Protein AF-A0AAD9LMT8-F1 (afdb_monomer_lite)

Structure (mmCIF, N/CA/C/O backbone):
data_AF-A0AAD9LMT8-F1
#
_entry.id   AF-A0AAD9LMT8-F1
#
loop_
_atom_site.group_PDB
_atom_site.id
_atom_site.type_symbol
_atom_site.label_atom_id
_atom_site.label_alt_id
_atom_site.label_comp_id
_atom_site.label_asym_id
_atom_site.label_entity_id
_atom_site.label_seq_id
_atom_site.pdbx_PDB_ins_code
_atom_site.Cartn_x
_atom_site.Cartn_y
_atom_site.Cartn_z
_atom_site.occupancy
_atom_site.B_iso_or_equiv
_atom_site.auth_seq_id
_atom_site.auth_comp_id
_atom_site.auth_asym_id
_atom_site.auth_atom_id
_atom_site.pdbx_PDB_model_num
ATOM 1 N N . MET A 1 1 ? 24.228 4.541 -1.296 1.00 47.97 1 MET A N 1
ATOM 2 C CA . MET A 1 1 ? 22.758 4.655 -1.142 1.00 47.97 1 MET A CA 1
ATOM 3 C C . MET A 1 1 ? 22.132 3.588 -2.027 1.00 47.97 1 MET A C 1
ATOM 5 O O . MET A 1 1 ? 22.705 3.332 -3.079 1.00 47.97 1 MET A O 1
ATOM 9 N N . ARG A 1 2 ? 21.035 2.936 -1.620 1.00 58.00 2 ARG A N 1
ATOM 10 C CA . ARG A 1 2 ? 20.291 2.045 -2.530 1.00 58.00 2 ARG A CA 1
ATOM 11 C C . ARG A 1 2 ? 19.575 2.911 -3.573 1.00 58.00 2 ARG A C 1
ATOM 13 O O . ARG A 1 2 ? 19.151 4.016 -3.239 1.00 58.00 2 ARG A O 1
ATOM 20 N N . ALA A 1 3 ? 19.523 2.442 -4.818 1.00 66.94 3 ALA A N 1
ATOM 21 C CA . ALA A 1 3 ? 18.846 3.148 -5.902 1.00 66.94 3 ALA A CA 1
ATOM 22 C C . ALA A 1 3 ? 17.343 3.317 -5.592 1.00 66.94 3 ALA A C 1
ATOM 24 O O . ALA A 1 3 ? 16.793 2.479 -4.870 1.00 66.94 3 ALA A O 1
ATOM 25 N N . PRO A 1 4 ? 16.685 4.373 -6.107 1.00 81.00 4 PRO A N 1
ATOM 26 C CA . PRO A 1 4 ? 15.226 4.436 -6.114 1.00 81.00 4 PRO A CA 1
ATOM 27 C C . PRO A 1 4 ? 14.643 3.267 -6.922 1.00 81.00 4 PRO A C 1
ATOM 29 O O . PRO A 1 4 ? 15.353 2.628 -7.702 1.00 81.00 4 PRO A O 1
ATOM 32 N N . PHE A 1 5 ? 13.340 3.022 -6.766 1.00 90.38 5 PHE A N 1
ATOM 33 C CA . PHE A 1 5 ? 12.598 2.145 -7.671 1.00 90.38 5 PHE A CA 1
ATOM 34 C C . PHE A 1 5 ? 12.809 2.564 -9.131 1.00 90.38 5 PHE A C 1
ATOM 36 O O . PHE A 1 5 ? 12.923 3.755 -9.429 1.00 90.38 5 PHE A O 1
ATOM 43 N N . ASP A 1 6 ? 12.850 1.590 -10.032 1.00 93.81 6 ASP A N 1
ATOM 44 C CA . ASP A 1 6 ? 12.876 1.817 -11.474 1.00 93.81 6 ASP A CA 1
ATOM 45 C C . ASP A 1 6 ? 11.556 2.439 -11.977 1.00 93.81 6 ASP A C 1
ATOM 47 O O . ASP A 1 6 ? 10.558 2.504 -11.255 1.00 93.81 6 ASP A O 1
ATOM 51 N N . ALA A 1 7 ? 11.547 2.912 -13.225 1.00 93.94 7 ALA A N 1
ATOM 52 C CA . ALA A 1 7 ? 10.400 3.618 -13.794 1.00 93.94 7 ALA A CA 1
ATOM 53 C C . ALA A 1 7 ? 9.140 2.741 -13.948 1.00 93.94 7 ALA A C 1
ATOM 55 O O . ALA A 1 7 ? 8.032 3.261 -13.824 1.00 93.94 7 ALA A O 1
ATOM 56 N N . GLU A 1 8 ? 9.280 1.430 -14.179 1.00 94.50 8 GLU A N 1
ATOM 57 C CA . GLU A 1 8 ? 8.140 0.508 -14.278 1.00 94.50 8 GLU A CA 1
ATOM 58 C C . GLU A 1 8 ? 7.505 0.307 -12.897 1.00 94.50 8 GLU A C 1
ATOM 60 O O . GLU A 1 8 ? 6.295 0.471 -12.728 1.00 94.50 8 GLU A O 1
ATOM 65 N N . THR A 1 9 ? 8.329 0.048 -11.878 1.00 94.56 9 THR A N 1
ATOM 66 C CA . THR A 1 9 ? 7.874 -0.069 -10.490 1.00 94.56 9 THR A CA 1
ATOM 67 C C . THR A 1 9 ? 7.239 1.233 -9.989 1.00 94.56 9 THR A C 1
ATOM 69 O O . THR A 1 9 ? 6.202 1.192 -9.328 1.00 94.56 9 THR A O 1
ATOM 72 N N . GLN A 1 10 ? 7.802 2.400 -10.325 1.00 94.56 10 GLN A N 1
ATOM 73 C CA . GLN A 1 10 ? 7.193 3.693 -9.983 1.00 94.56 10 GLN A CA 1
ATOM 74 C C . GLN A 1 10 ? 5.820 3.881 -10.644 1.00 94.56 10 GLN A C 1
ATOM 76 O O . GLN A 1 10 ? 4.889 4.332 -9.978 1.00 94.56 10 GLN A O 1
ATOM 81 N N . LEU A 1 11 ? 5.663 3.492 -11.915 1.00 95.19 11 LEU A N 1
ATOM 82 C CA . LEU A 1 11 ? 4.379 3.552 -12.619 1.00 95.19 11 LEU A CA 1
ATOM 83 C C . LEU A 1 11 ? 3.329 2.640 -11.963 1.00 95.19 11 LEU A C 1
ATOM 85 O O . LEU A 1 11 ? 2.206 3.082 -11.717 1.00 95.19 11 LEU A O 1
ATOM 89 N N . LYS A 1 12 ? 3.706 1.402 -11.610 1.00 96.88 12 LYS A N 1
ATOM 90 C CA . LYS A 1 12 ? 2.845 0.459 -10.873 1.00 96.88 12 LYS A CA 1
ATOM 91 C C . LYS A 1 12 ? 2.406 1.029 -9.521 1.00 96.88 12 LYS A C 1
ATOM 93 O O . LYS A 1 12 ? 1.212 1.058 -9.227 1.00 96.88 12 LYS A O 1
ATOM 98 N N . ILE A 1 13 ? 3.340 1.563 -8.729 1.00 96.38 13 ILE A N 1
ATOM 99 C CA . ILE A 1 13 ? 3.045 2.203 -7.434 1.00 96.38 13 ILE A CA 1
ATOM 100 C C . ILE A 1 13 ? 2.126 3.426 -7.609 1.00 96.38 13 ILE A C 1
ATOM 102 O O . ILE A 1 13 ? 1.210 3.611 -6.808 1.00 96.38 13 ILE A O 1
ATOM 106 N N . GLY A 1 14 ? 2.312 4.225 -8.665 1.00 95.31 14 GLY A N 1
ATOM 107 C CA . GLY A 1 14 ? 1.420 5.335 -9.016 1.00 95.31 14 GLY A CA 1
ATOM 108 C C . GLY A 1 14 ? -0.003 4.878 -9.362 1.00 95.31 14 GLY A C 1
ATOM 109 O O . GLY A 1 14 ? -0.974 5.486 -8.912 1.00 95.31 14 GLY A O 1
ATOM 110 N N . GLY A 1 15 ? -0.144 3.756 -10.076 1.00 95.12 15 GLY A N 1
ATOM 111 C CA . GLY A 1 15 ? -1.435 3.103 -10.311 1.00 95.12 15 GLY A CA 1
ATOM 112 C C . GLY A 1 15 ? -2.120 2.683 -9.007 1.00 95.12 15 GLY A C 1
ATOM 113 O O . GLY A 1 15 ? -3.276 3.038 -8.773 1.00 95.12 15 GLY A O 1
ATOM 114 N N . VAL A 1 16 ? -1.389 2.014 -8.109 1.00 95.69 16 VAL A N 1
ATOM 115 C CA . VAL A 1 16 ? -1.895 1.609 -6.783 1.00 95.69 16 VAL A CA 1
ATOM 116 C C . VAL A 1 16 ? -2.314 2.818 -5.947 1.00 95.69 16 VAL A C 1
ATOM 118 O O . VAL A 1 16 ? -3.383 2.796 -5.338 1.00 95.69 16 VAL A O 1
ATOM 121 N N . GLN A 1 17 ? -1.517 3.891 -5.939 1.00 95.06 17 GLN A N 1
ATOM 122 C CA . GLN A 1 17 ? -1.871 5.152 -5.283 1.00 95.06 17 GLN A CA 1
ATOM 123 C C . GLN A 1 17 ? -3.182 5.716 -5.841 1.00 95.06 17 GLN A C 1
ATOM 125 O O . GLN A 1 17 ? -4.079 6.042 -5.066 1.00 95.06 17 GLN A O 1
ATOM 130 N N . CYS A 1 18 ? -3.323 5.788 -7.166 1.00 92.31 18 CYS A N 1
ATOM 131 C CA . CYS A 1 18 ? -4.538 6.278 -7.809 1.00 92.31 18 CYS A CA 1
ATOM 132 C C . CYS A 1 18 ? -5.770 5.486 -7.338 1.00 92.31 18 CYS A C 1
ATOM 134 O O . CYS A 1 18 ? -6.716 6.073 -6.811 1.00 92.31 18 CYS A O 1
ATOM 136 N N . ILE A 1 19 ? -5.735 4.149 -7.395 1.00 93.38 19 ILE A N 1
ATOM 137 C CA . ILE A 1 19 ? -6.853 3.305 -6.934 1.00 93.38 19 ILE A CA 1
ATOM 138 C C . ILE A 1 19 ? -7.118 3.463 -5.424 1.00 93.38 19 ILE A C 1
ATOM 140 O O . ILE A 1 19 ? -8.272 3.566 -5.004 1.00 93.38 19 ILE A O 1
ATOM 144 N N . LEU A 1 20 ? -6.082 3.540 -4.582 1.00 91.38 20 LEU A N 1
ATOM 145 C CA . LEU A 1 20 ? -6.252 3.732 -3.135 1.00 91.38 20 LEU A CA 1
ATOM 146 C C . LEU A 1 20 ? -6.908 5.076 -2.782 1.00 91.38 20 LEU A C 1
ATOM 148 O O . LEU A 1 20 ? -7.713 5.132 -1.852 1.00 91.38 20 LEU A O 1
ATOM 152 N N . PHE A 1 21 ? -6.567 6.154 -3.491 1.00 88.56 21 PHE A N 1
ATOM 153 C CA . PHE A 1 21 ? -7.029 7.504 -3.157 1.00 88.56 21 PHE A CA 1
ATOM 154 C C . PHE A 1 21 ? -8.397 7.816 -3.781 1.00 88.56 21 PHE A C 1
ATOM 156 O O . PHE A 1 21 ? -9.257 8.347 -3.078 1.00 88.56 21 PHE A O 1
ATOM 163 N N . THR A 1 22 ? -8.641 7.406 -5.031 1.00 86.19 22 THR A N 1
ATOM 164 C CA . THR A 1 22 ? -9.951 7.512 -5.719 1.00 86.19 22 THR A CA 1
ATOM 165 C C . THR A 1 22 ? -11.058 6.761 -4.958 1.00 86.19 22 THR A C 1
ATOM 167 O O . THR A 1 22 ? -12.161 7.271 -4.763 1.00 86.19 22 THR A O 1
ATOM 170 N N . THR A 1 23 ? -10.757 5.569 -4.422 1.00 83.69 23 THR A N 1
ATOM 171 C CA . THR A 1 23 ? -11.712 4.764 -3.631 1.00 83.69 23 THR A CA 1
ATOM 172 C C . THR A 1 23 ? -11.933 5.270 -2.198 1.00 83.69 23 THR A C 1
ATOM 174 O O . THR A 1 23 ? -12.802 4.754 -1.483 1.00 83.69 23 THR A O 1
ATOM 177 N N . CYS A 1 24 ? -11.183 6.280 -1.747 1.00 80.94 24 CYS A N 1
ATOM 178 C CA . CYS A 1 24 ? -11.319 6.849 -0.410 1.00 80.94 24 CYS A CA 1
ATOM 179 C C . CYS A 1 24 ? -12.096 8.177 -0.421 1.00 80.94 24 CYS A C 1
ATOM 181 O O . CYS A 1 24 ? -11.915 9.054 -1.261 1.00 80.94 24 CYS A O 1
ATOM 183 N N . TYR A 1 25 ? -13.001 8.326 0.551 1.00 70.94 25 TYR A N 1
ATOM 184 C CA . TYR A 1 25 ? -14.051 9.346 0.527 1.00 70.94 25 TYR A CA 1
ATOM 185 C C . TYR A 1 25 ? -13.517 10.779 0.366 1.00 70.94 25 TYR A C 1
ATOM 187 O O . TYR A 1 25 ? -12.889 11.325 1.273 1.00 70.94 25 TYR A O 1
ATOM 195 N N . LYS A 1 26 ? -13.857 11.397 -0.774 1.00 68.88 26 LYS A N 1
ATOM 196 C CA . LYS A 1 26 ? -13.544 12.788 -1.143 1.00 68.88 26 LYS A CA 1
ATOM 197 C C . LYS A 1 26 ? -12.050 13.138 -1.208 1.00 68.88 26 LYS A C 1
ATOM 199 O O . LYS A 1 26 ? -11.740 14.324 -1.225 1.00 68.88 26 LYS A O 1
ATOM 204 N N . LEU A 1 27 ? -11.134 12.174 -1.297 1.00 73.31 27 LEU A N 1
ATOM 205 C CA . LEU A 1 27 ? -9.697 12.475 -1.378 1.00 73.31 27 LEU A CA 1
ATOM 206 C C . LEU A 1 27 ? -9.278 13.188 -2.677 1.00 73.31 27 LEU A C 1
ATOM 208 O O . LEU A 1 27 ? -8.328 13.961 -2.659 1.00 73.31 27 LEU A O 1
ATOM 212 N N . GLU A 1 28 ? -10.058 13.041 -3.749 1.00 68.38 28 GLU A N 1
ATOM 213 C CA . GLU A 1 28 ? -9.953 13.837 -4.986 1.00 68.38 28 GLU A CA 1
ATOM 214 C C . GLU A 1 28 ? -10.456 15.288 -4.843 1.00 68.38 28 GLU A C 1
ATOM 216 O O . GLU A 1 28 ? -10.245 16.123 -5.721 1.00 68.38 28 GLU A O 1
ATOM 221 N N . SER A 1 29 ? -11.167 15.619 -3.760 1.00 73.12 29 SER A N 1
ATOM 222 C CA . SER A 1 29 ? -11.718 16.961 -3.580 1.00 73.12 29 SER A CA 1
ATOM 223 C C . SER A 1 29 ? -10.606 17.957 -3.269 1.00 73.12 29 SER A C 1
ATOM 225 O O . SER A 1 29 ? -9.888 17.814 -2.276 1.00 73.12 29 SER A O 1
ATOM 227 N N . SER A 1 30 ? -10.565 19.053 -4.030 1.00 73.00 30 SER A N 1
ATOM 228 C CA . SER A 1 30 ? -9.703 20.218 -3.774 1.00 73.00 30 SER A CA 1
ATOM 229 C C . SER A 1 30 ? -9.808 20.766 -2.345 1.00 73.00 30 SER A C 1
ATOM 231 O O . SER A 1 30 ? -8.882 21.409 -1.868 1.00 73.00 30 SER A O 1
ATOM 233 N N . LYS A 1 31 ? -10.876 20.451 -1.597 1.00 76.38 31 LYS A N 1
ATOM 234 C CA . LYS A 1 31 ? -10.970 20.735 -0.157 1.00 76.38 31 LYS A CA 1
ATOM 235 C C . LYS A 1 31 ? -9.780 20.193 0.655 1.00 76.38 31 LYS A C 1
ATOM 237 O O . LYS A 1 31 ? -9.442 20.793 1.672 1.00 76.38 31 LYS A O 1
ATOM 242 N N . TYR A 1 32 ? -9.171 19.078 0.245 1.00 76.50 32 TYR A N 1
ATOM 243 C CA . TYR A 1 32 ? -8.069 18.442 0.977 1.00 76.50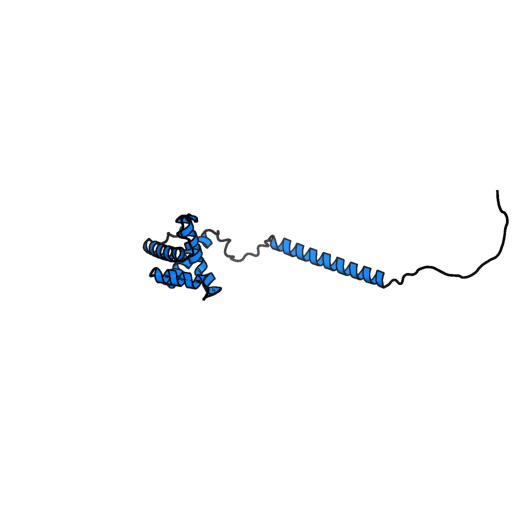 32 TYR A CA 1
ATOM 244 C C . TYR A 1 32 ? -6.676 18.826 0.457 1.00 76.50 32 TYR A C 1
ATOM 246 O O . TYR A 1 32 ? -5.715 18.643 1.197 1.00 76.50 32 TYR A O 1
ATOM 254 N N . ASN A 1 33 ? -6.566 19.372 -0.766 1.00 76.69 33 ASN A N 1
ATOM 255 C CA . ASN A 1 33 ? -5.320 19.867 -1.382 1.00 76.69 33 ASN A CA 1
ATOM 256 C C . ASN A 1 33 ? -4.083 18.973 -1.138 1.00 76.69 33 ASN A C 1
ATOM 258 O O . ASN A 1 33 ? -2.998 19.468 -0.826 1.00 76.69 33 ASN A O 1
ATOM 262 N N . ILE A 1 34 ? -4.237 17.649 -1.248 1.00 82.69 34 ILE A N 1
ATOM 263 C CA . ILE A 1 34 ? -3.121 16.728 -1.014 1.00 82.69 34 ILE A CA 1
ATOM 264 C C . ILE A 1 34 ? -2.131 16.852 -2.169 1.00 82.69 34 ILE A C 1
ATOM 266 O O . ILE A 1 34 ? -2.464 16.578 -3.319 1.00 82.69 34 ILE A O 1
ATOM 270 N N . SER A 1 35 ? -0.906 17.277 -1.860 1.00 88.81 35 SER A N 1
ATOM 271 C CA . SER A 1 35 ? 0.169 17.337 -2.845 1.00 88.81 35 SER A CA 1
ATOM 272 C C . SER A 1 35 ? 0.673 15.935 -3.186 1.00 88.81 35 SER A C 1
ATOM 274 O O . SER A 1 35 ? 0.653 15.036 -2.340 1.00 88.81 35 SER A O 1
ATOM 276 N N . GLN A 1 36 ? 1.200 15.771 -4.402 1.00 88.44 36 GLN A N 1
ATOM 277 C CA . GLN A 1 36 ? 1.767 14.504 -4.871 1.00 88.44 36 GLN A CA 1
ATOM 278 C C . GLN A 1 36 ? 2.773 13.919 -3.866 1.00 88.44 36 GLN A C 1
ATOM 280 O O . GLN A 1 36 ? 2.649 12.771 -3.463 1.00 88.44 36 GLN A O 1
ATOM 285 N N . GLN A 1 37 ? 3.675 14.751 -3.334 1.00 90.75 37 GLN A N 1
ATOM 286 C CA . GLN A 1 37 ? 4.661 14.339 -2.330 1.00 90.75 37 GLN A CA 1
ATOM 287 C C . GLN A 1 37 ? 4.028 13.756 -1.051 1.00 90.75 37 GLN A C 1
ATOM 289 O O . GLN A 1 37 ? 4.574 12.821 -0.465 1.00 90.75 37 GLN A O 1
ATOM 294 N N . VAL A 1 38 ? 2.889 14.290 -0.593 1.00 89.81 38 VAL A N 1
ATOM 295 C CA . VAL A 1 38 ? 2.178 13.749 0.577 1.00 89.81 38 VAL A CA 1
ATOM 296 C C . VAL A 1 38 ? 1.504 12.423 0.222 1.00 89.81 38 VAL A C 1
ATOM 298 O O . VAL A 1 38 ? 1.595 11.478 1.007 1.00 89.81 38 VAL A O 1
ATOM 301 N N . ALA A 1 39 ? 0.892 12.316 -0.961 1.00 90.69 39 ALA A N 1
ATOM 302 C CA . ALA A 1 39 ? 0.323 11.062 -1.450 1.00 90.69 39 ALA A CA 1
ATOM 303 C C . ALA A 1 39 ? 1.397 9.963 -1.589 1.00 90.69 39 ALA A C 1
ATOM 305 O O . ALA A 1 39 ? 1.183 8.839 -1.129 1.00 90.69 39 ALA A O 1
ATOM 306 N N . ASP A 1 40 ? 2.579 10.298 -2.111 1.00 92.00 40 ASP A N 1
ATOM 307 C CA . ASP A 1 40 ? 3.721 9.389 -2.264 1.00 92.00 40 ASP A CA 1
ATOM 308 C C . ASP A 1 40 ? 4.222 8.872 -0.913 1.00 92.00 40 ASP A C 1
ATOM 310 O O . ASP A 1 40 ? 4.411 7.668 -0.737 1.00 92.00 40 ASP A O 1
ATOM 314 N N . VAL A 1 41 ? 4.382 9.761 0.077 1.00 92.69 41 VAL A N 1
ATOM 315 C CA . VAL A 1 41 ? 4.787 9.374 1.438 1.00 92.69 41 VAL A CA 1
ATOM 316 C C . VAL A 1 41 ? 3.737 8.469 2.083 1.00 92.69 41 VAL A C 1
ATOM 318 O O . VAL A 1 41 ? 4.093 7.417 2.610 1.00 92.69 41 VAL A O 1
ATOM 321 N N . LEU A 1 42 ? 2.450 8.821 2.015 1.00 92.81 42 LEU A N 1
ATOM 322 C CA . LEU A 1 42 ? 1.371 7.989 2.562 1.00 92.81 42 LEU A CA 1
ATOM 323 C C . LEU A 1 42 ? 1.324 6.606 1.891 1.00 92.81 42 LEU A C 1
ATOM 325 O O . LEU A 1 42 ? 1.219 5.591 2.578 1.00 92.81 42 LEU A O 1
ATOM 329 N N . THR A 1 43 ? 1.478 6.556 0.566 1.00 94.69 43 THR A N 1
ATOM 330 C CA . THR A 1 43 ? 1.522 5.309 -0.215 1.00 94.69 43 THR A CA 1
ATOM 331 C C . THR A 1 43 ? 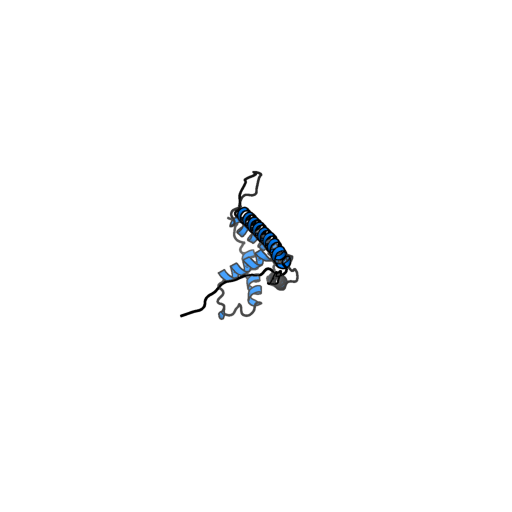2.715 4.445 0.190 1.00 94.69 43 THR A C 1
ATOM 333 O O . THR A 1 43 ? 2.551 3.258 0.468 1.00 94.69 43 THR A O 1
ATOM 336 N N . ALA A 1 44 ? 3.908 5.036 0.304 1.00 94.88 44 ALA A N 1
ATOM 337 C CA . ALA A 1 44 ? 5.107 4.331 0.741 1.00 94.88 44 ALA A CA 1
ATOM 338 C C . ALA A 1 44 ? 4.954 3.759 2.161 1.00 94.88 44 ALA A C 1
ATOM 340 O O . ALA A 1 44 ? 5.340 2.617 2.401 1.00 94.88 44 ALA A O 1
ATOM 341 N N . TYR A 1 45 ? 4.342 4.498 3.094 1.00 94.38 45 TYR A N 1
ATOM 342 C CA . TYR A 1 45 ? 4.060 3.989 4.442 1.00 94.38 45 TYR A CA 1
ATOM 343 C C . TYR A 1 45 ? 3.058 2.826 4.436 1.00 94.38 45 TYR A C 1
ATOM 345 O O . TYR A 1 45 ? 3.273 1.846 5.150 1.00 94.38 45 TYR A O 1
ATOM 353 N N . LEU A 1 46 ? 2.000 2.891 3.619 1.00 94.94 46 LEU A N 1
ATOM 354 C CA . LEU A 1 46 ? 1.040 1.792 3.466 1.00 94.94 46 LEU A CA 1
ATOM 355 C C . LEU A 1 46 ? 1.718 0.528 2.909 1.00 94.94 46 LEU A C 1
ATOM 357 O O . LEU A 1 46 ? 1.599 -0.538 3.510 1.00 94.94 46 LEU A O 1
ATOM 361 N N . ILE A 1 47 ? 2.497 0.652 1.828 1.00 96.56 47 ILE A N 1
ATOM 362 C CA . ILE A 1 47 ? 3.276 -0.451 1.232 1.00 96.56 47 ILE A CA 1
ATOM 363 C C . ILE A 1 47 ? 4.270 -1.034 2.247 1.00 96.56 47 ILE A C 1
ATOM 365 O O . ILE A 1 47 ? 4.335 -2.247 2.443 1.00 96.56 47 ILE A O 1
ATOM 369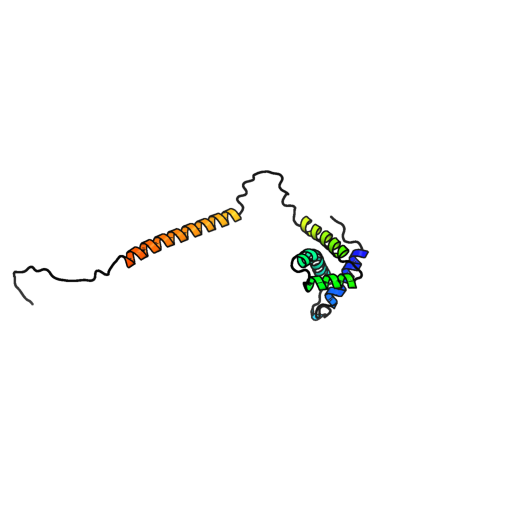 N N . MET A 1 48 ? 5.021 -0.187 2.949 1.00 95.06 48 MET A N 1
ATOM 370 C CA . MET A 1 48 ? 6.004 -0.618 3.945 1.00 95.06 48 MET A CA 1
ATOM 371 C C . MET A 1 48 ? 5.364 -1.350 5.137 1.00 95.06 48 MET A C 1
ATOM 373 O O . MET A 1 48 ? 5.929 -2.320 5.634 1.00 95.06 48 MET A O 1
ATOM 377 N N . HIS A 1 49 ? 4.181 -0.930 5.593 1.00 95.06 49 HIS A N 1
ATOM 378 C CA . HIS A 1 49 ? 3.501 -1.560 6.730 1.00 95.06 49 HIS A CA 1
ATOM 379 C C . HIS A 1 49 ? 2.531 -2.687 6.351 1.00 95.06 49 HIS A C 1
ATOM 381 O O . HIS A 1 49 ? 2.046 -3.380 7.248 1.00 95.06 49 HIS A O 1
ATOM 387 N N . TYR A 1 50 ? 2.281 -2.929 5.063 1.00 97.00 50 TYR A N 1
ATOM 388 C CA . TYR A 1 50 ? 1.380 -3.982 4.587 1.00 97.00 50 TYR A CA 1
ATOM 389 C C . TYR A 1 50 ? 1.608 -5.372 5.228 1.00 97.00 50 TYR A C 1
ATOM 391 O O . TYR A 1 50 ? 0.634 -5.932 5.738 1.00 97.00 50 TYR A O 1
ATOM 399 N N . PRO A 1 51 ? 2.842 -5.916 5.334 1.00 96.31 51 PRO A N 1
ATOM 400 C CA . PRO A 1 51 ? 3.067 -7.225 5.957 1.00 96.31 51 PRO A CA 1
ATOM 401 C C . PRO A 1 51 ? 2.672 -7.256 7.439 1.00 96.31 51 PRO A C 1
ATOM 403 O O . PRO A 1 51 ? 2.169 -8.264 7.933 1.00 96.31 51 PRO A O 1
ATOM 406 N N . LEU A 1 52 ? 2.867 -6.140 8.153 1.00 95.00 52 LEU A N 1
ATOM 407 C CA . LEU A 1 52 ? 2.450 -6.000 9.548 1.00 95.00 52 LEU A CA 1
ATOM 408 C C . LEU A 1 52 ? 0.922 -5.920 9.655 1.00 95.00 52 LEU A C 1
ATOM 410 O O . LEU A 1 52 ? 0.345 -6.593 10.505 1.00 95.00 52 LEU A O 1
ATOM 414 N N . MET A 1 53 ? 0.264 -5.150 8.782 1.00 95.56 53 MET A N 1
ATOM 415 C CA . MET A 1 53 ? -1.200 -5.070 8.739 1.00 95.56 53 MET A CA 1
ATOM 416 C C . MET A 1 53 ? -1.825 -6.443 8.461 1.00 95.56 53 MET A C 1
ATOM 418 O O . MET A 1 53 ? -2.714 -6.858 9.204 1.00 95.56 53 MET A O 1
ATOM 422 N N . LYS A 1 54 ? -1.299 -7.184 7.474 1.00 96.50 54 LYS A N 1
ATOM 423 C CA . LYS A 1 54 ? -1.748 -8.543 7.143 1.00 96.50 54 LYS A CA 1
ATOM 424 C C . LYS A 1 54 ? -1.529 -9.528 8.295 1.00 96.50 54 LYS A C 1
ATOM 426 O O . LYS A 1 54 ? -2.446 -10.264 8.635 1.00 96.50 54 LYS A O 1
ATOM 431 N N . LYS A 1 55 ? -0.377 -9.475 8.977 1.00 96.56 55 LYS A N 1
ATOM 432 C CA . LYS A 1 55 ? -0.111 -10.300 10.172 1.00 96.56 55 LYS A CA 1
ATOM 433 C C . LYS A 1 55 ? -1.040 -9.983 11.355 1.00 96.56 55 LYS A C 1
ATOM 435 O O . LYS A 1 55 ? -1.341 -10.879 12.137 1.00 96.56 55 LYS A O 1
ATOM 440 N N . LEU A 1 56 ? -1.453 -8.725 11.528 1.00 96.19 56 LEU A N 1
ATOM 441 C CA . LEU A 1 56 ? -2.327 -8.307 12.633 1.00 96.19 56 LEU A CA 1
ATOM 442 C C . LEU A 1 56 ? -3.805 -8.637 12.384 1.00 96.19 56 LEU A C 1
ATOM 444 O O . LEU A 1 56 ? -4.518 -8.981 13.326 1.00 96.19 56 LEU A O 1
ATOM 448 N N . ARG A 1 57 ? -4.279 -8.501 11.141 1.00 95.31 57 ARG A N 1
ATOM 449 C CA . ARG A 1 57 ? -5.632 -8.892 10.726 1.00 95.31 57 ARG A CA 1
ATOM 450 C C . ARG A 1 57 ? -5.674 -9.102 9.213 1.00 95.31 57 ARG A C 1
ATOM 452 O O . ARG A 1 57 ? -5.874 -8.140 8.474 1.00 95.31 57 ARG A O 1
ATOM 459 N N . GLU A 1 58 ? -5.568 -10.355 8.787 1.00 94.06 58 GLU A N 1
ATOM 460 C CA . GLU A 1 58 ? -5.544 -10.751 7.375 1.00 94.06 58 GLU A CA 1
ATOM 461 C C . GLU A 1 58 ? -6.771 -10.240 6.596 1.00 94.06 58 GLU A C 1
ATOM 463 O O . GLU A 1 58 ? -6.614 -9.452 5.671 1.00 94.06 58 GLU A O 1
ATOM 468 N N . ASP A 1 59 ? -7.996 -10.510 7.058 1.00 93.31 59 ASP A N 1
ATOM 469 C CA . ASP A 1 59 ? -9.234 -10.019 6.414 1.00 93.31 59 ASP A CA 1
ATOM 470 C C . ASP A 1 59 ? -9.563 -8.532 6.677 1.00 93.31 59 ASP A C 1
ATOM 472 O O . ASP A 1 59 ? -10.683 -8.053 6.426 1.00 93.31 59 ASP A O 1
ATOM 476 N N . GLY A 1 60 ? -8.612 -7.780 7.238 1.00 94.69 60 GLY A N 1
ATOM 477 C CA . GLY A 1 60 ? -8.785 -6.382 7.607 1.00 94.69 60 GLY A CA 1
ATOM 478 C C . GLY A 1 60 ? -9.135 -5.503 6.408 1.00 94.69 60 GLY A C 1
ATOM 479 O O . GLY A 1 60 ? -8.594 -5.669 5.320 1.00 94.69 60 GLY A O 1
ATOM 480 N N . LEU A 1 61 ? -10.012 -4.512 6.612 1.00 93.06 61 LEU A N 1
ATOM 481 C CA . LEU A 1 61 ? -10.447 -3.608 5.536 1.00 93.06 61 LEU A CA 1
ATOM 482 C C . LEU A 1 61 ? -9.266 -2.914 4.836 1.00 93.06 61 LEU A C 1
ATOM 484 O O . LEU A 1 61 ? -9.306 -2.728 3.626 1.00 93.06 61 LEU A O 1
ATOM 488 N N . ALA A 1 62 ? -8.215 -2.557 5.582 1.00 92.00 62 ALA A N 1
ATOM 489 C CA . ALA A 1 62 ? -6.996 -1.977 5.020 1.00 92.00 62 ALA A CA 1
ATOM 490 C C . ALA A 1 62 ? -6.228 -2.971 4.130 1.00 92.00 62 ALA A C 1
ATOM 492 O O . ALA A 1 62 ? -5.818 -2.603 3.034 1.00 92.00 62 ALA A O 1
ATOM 493 N N . VAL A 1 63 ? -6.089 -4.228 4.568 1.00 96.50 63 VAL A N 1
ATOM 494 C CA . VAL A 1 63 ? -5.398 -5.295 3.825 1.00 96.50 63 VAL A CA 1
ATOM 495 C C . VAL A 1 63 ? -6.151 -5.593 2.532 1.00 96.50 63 VAL A C 1
ATOM 497 O O . VAL A 1 63 ? -5.585 -5.426 1.457 1.00 96.50 63 VAL A O 1
ATOM 500 N N . ARG A 1 64 ? -7.461 -5.865 2.619 1.00 95.62 64 ARG A N 1
ATOM 501 C CA . ARG A 1 64 ? -8.304 -6.134 1.443 1.00 95.62 64 ARG A CA 1
ATOM 502 C C . ARG A 1 64 ? -8.359 -4.965 0.456 1.00 95.62 64 ARG A C 1
ATOM 504 O O . ARG A 1 64 ? -8.387 -5.194 -0.746 1.00 95.62 64 ARG A O 1
ATOM 511 N N . ARG A 1 65 ? -8.341 -3.709 0.929 1.00 95.06 65 ARG A N 1
ATOM 512 C CA . ARG A 1 65 ? -8.238 -2.531 0.043 1.00 95.06 65 ARG A CA 1
ATOM 513 C C . ARG A 1 65 ? -6.881 -2.429 -0.645 1.00 95.06 65 ARG A C 1
ATOM 515 O O . ARG A 1 65 ? -6.840 -2.036 -1.803 1.00 95.06 65 ARG A O 1
ATOM 522 N N . MET A 1 66 ? -5.792 -2.764 0.045 1.00 96.00 66 MET A N 1
ATOM 523 C CA . MET A 1 66 ? -4.456 -2.760 -0.551 1.00 96.00 66 MET A CA 1
ATOM 524 C C . MET A 1 66 ? -4.269 -3.871 -1.578 1.00 96.00 66 MET A C 1
ATOM 526 O O . MET A 1 66 ? -3.781 -3.588 -2.665 1.00 96.00 66 MET A O 1
ATOM 530 N N . GLU A 1 67 ? -4.682 -5.100 -1.265 1.00 96.94 67 GLU A N 1
ATOM 531 C CA . GLU A 1 67 ? -4.623 -6.228 -2.201 1.00 96.94 67 GLU A CA 1
ATOM 532 C C . GLU A 1 67 ? -5.478 -5.937 -3.440 1.00 96.94 67 GLU A C 1
ATOM 534 O O . GLU A 1 67 ? -4.958 -5.966 -4.553 1.00 96.94 67 GLU A O 1
ATOM 539 N N . ALA A 1 68 ? -6.729 -5.496 -3.254 1.00 95.81 68 ALA A N 1
ATOM 540 C CA . ALA A 1 68 ? -7.584 -5.096 -4.367 1.00 95.81 68 ALA A CA 1
ATOM 541 C C . ALA A 1 68 ? -6.980 -3.946 -5.193 1.00 95.81 68 ALA A C 1
ATOM 543 O O . ALA A 1 68 ? -7.020 -4.004 -6.417 1.00 95.81 68 ALA A O 1
ATOM 544 N N . ALA A 1 69 ? -6.407 -2.907 -4.573 1.00 95.69 69 ALA A N 1
ATOM 545 C CA . ALA A 1 69 ? -5.793 -1.802 -5.317 1.00 95.69 69 ALA A CA 1
ATOM 546 C C . ALA A 1 69 ? -4.554 -2.233 -6.121 1.00 95.69 69 ALA A C 1
ATOM 548 O O . ALA A 1 69 ? -4.322 -1.714 -7.210 1.00 95.69 69 ALA A O 1
ATOM 549 N N . VAL A 1 70 ? -3.787 -3.195 -5.603 1.00 96.94 70 VAL A N 1
ATOM 550 C CA . VAL A 1 70 ? -2.641 -3.814 -6.282 1.00 96.94 70 VAL A CA 1
ATOM 551 C C . VAL A 1 70 ? -3.090 -4.645 -7.482 1.00 96.94 70 VAL A C 1
ATOM 553 O O . VAL A 1 70 ? -2.569 -4.437 -8.577 1.00 96.94 70 VAL A O 1
ATOM 556 N N 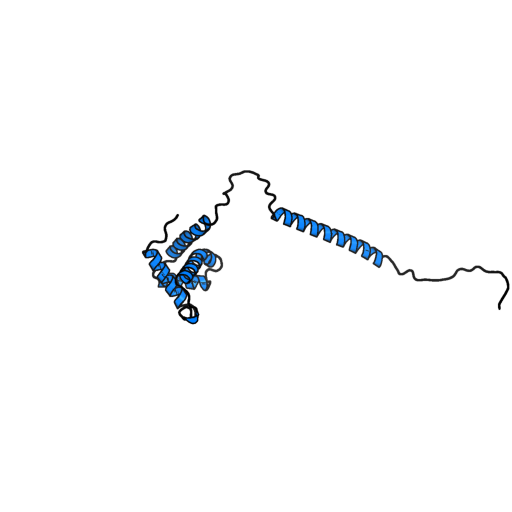. GLU A 1 71 ? -4.121 -5.474 -7.321 1.00 96.69 71 GLU A N 1
ATOM 557 C CA . GLU A 1 71 ? -4.715 -6.256 -8.413 1.00 96.69 71 GLU A CA 1
ATOM 558 C C . GLU A 1 71 ? -5.328 -5.363 -9.507 1.00 96.69 71 GLU A C 1
ATOM 560 O O . GLU A 1 71 ? -5.071 -5.572 -10.692 1.00 96.69 71 GLU A O 1
ATOM 565 N N . HIS A 1 72 ? -6.073 -4.312 -9.135 1.00 95.44 72 HIS A N 1
ATOM 566 C CA . HIS A 1 72 ? -6.641 -3.349 -10.094 1.00 95.44 72 HIS A CA 1
ATOM 567 C C . HIS A 1 72 ? -5.564 -2.534 -10.829 1.00 95.44 72 HIS A C 1
ATOM 569 O O . HIS A 1 72 ? -5.782 -2.123 -11.966 1.00 95.44 72 HIS A O 1
ATOM 575 N N . ALA A 1 73 ? -4.396 -2.326 -10.215 1.00 94.81 73 ALA A N 1
ATOM 576 C CA . ALA A 1 73 ? -3.230 -1.720 -10.857 1.00 94.81 73 ALA A CA 1
ATOM 577 C C . ALA A 1 73 ? -2.406 -2.721 -11.699 1.00 94.81 73 ALA A C 1
ATOM 579 O O . ALA A 1 73 ? -1.292 -2.399 -12.115 1.00 94.81 73 ALA A O 1
ATOM 580 N N . GLY A 1 74 ? -2.912 -3.939 -11.934 1.00 95.19 74 GLY A N 1
ATOM 581 C CA . GLY A 1 74 ? -2.233 -4.972 -12.724 1.00 95.19 74 GLY A CA 1
ATOM 582 C C . GLY A 1 74 ? -0.956 -5.515 -12.074 1.00 95.19 74 GLY A C 1
ATOM 583 O O . GLY A 1 74 ? -0.082 -6.020 -12.775 1.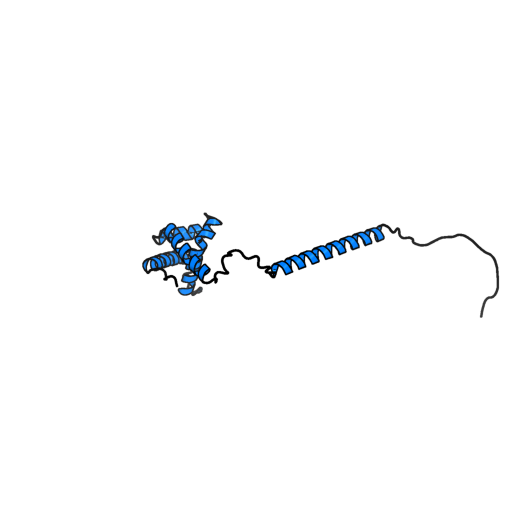00 95.19 74 GLY A O 1
ATOM 584 N N . SER A 1 75 ? -0.826 -5.373 -10.754 1.00 97.12 75 SER A N 1
ATOM 585 C CA . SER A 1 75 ? 0.321 -5.829 -9.964 1.00 97.12 75 SER A CA 1
ATOM 586 C C . SER A 1 75 ? -0.087 -6.962 -9.018 1.00 97.12 75 SER A C 1
ATOM 588 O O . SER A 1 75 ? -1.265 -7.187 -8.747 1.00 97.12 75 SER A O 1
ATOM 590 N N . SER A 1 76 ? 0.894 -7.690 -8.493 1.00 97.19 76 SER A N 1
ATOM 591 C CA . SER A 1 76 ? 0.683 -8.847 -7.619 1.00 97.19 76 SER A CA 1
ATOM 592 C C . SER A 1 76 ? 0.983 -8.559 -6.143 1.00 97.19 76 SER A C 1
ATOM 594 O O . SER A 1 76 ? 1.803 -7.707 -5.794 1.00 97.19 76 SER A O 1
ATOM 596 N N . VAL A 1 77 ? 0.395 -9.352 -5.239 1.00 96.31 77 VAL A N 1
ATOM 597 C CA . VAL A 1 77 ? 0.745 -9.318 -3.804 1.00 96.31 77 VAL A CA 1
ATOM 598 C C . VAL A 1 77 ? 2.228 -9.664 -3.570 1.00 96.31 77 VAL A C 1
ATOM 600 O O . VAL A 1 77 ? 2.833 -9.177 -2.616 1.00 96.31 77 VAL A O 1
ATOM 603 N N . ALA A 1 78 ? 2.847 -10.451 -4.457 1.00 97.38 78 ALA A N 1
ATOM 604 C CA . ALA A 1 78 ? 4.281 -10.736 -4.414 1.00 97.38 78 ALA A CA 1
ATOM 605 C C . ALA A 1 78 ? 5.133 -9.484 -4.709 1.00 97.38 78 ALA A C 1
ATOM 607 O O . ALA A 1 78 ? 6.090 -9.217 -3.983 1.00 97.38 78 ALA A O 1
ATOM 608 N N . GLU A 1 79 ? 4.757 -8.678 -5.708 1.00 96.81 79 GLU A N 1
ATOM 609 C CA . GLU A 1 79 ? 5.386 -7.375 -5.971 1.00 96.81 79 GLU A CA 1
ATOM 610 C C . GLU A 1 79 ? 5.179 -6.410 -4.798 1.00 96.81 79 GLU A C 1
ATOM 612 O O . GLU A 1 79 ? 6.144 -5.802 -4.339 1.00 96.81 79 GLU A O 1
ATOM 617 N N . LEU A 1 80 ? 3.972 -6.348 -4.223 1.00 97.25 80 LEU A N 1
ATOM 618 C CA . LEU A 1 80 ? 3.693 -5.542 -3.028 1.00 97.25 80 LEU A CA 1
ATOM 619 C C . LEU A 1 80 ? 4.610 -5.913 -1.844 1.00 97.25 80 LEU A C 1
ATOM 621 O O . LEU A 1 80 ? 5.142 -5.030 -1.167 1.00 97.25 80 LEU A O 1
ATOM 625 N N . LEU A 1 81 ? 4.835 -7.211 -1.606 1.00 96.44 81 LEU A N 1
ATOM 626 C CA . LEU A 1 81 ? 5.779 -7.697 -0.592 1.00 96.44 81 LEU A CA 1
ATOM 627 C C . LEU A 1 81 ? 7.235 -7.336 -0.933 1.00 96.44 81 LEU A C 1
ATOM 629 O O . LEU A 1 81 ? 7.992 -6.952 -0.036 1.00 96.44 81 LEU A O 1
ATOM 633 N N . ALA A 1 82 ? 7.626 -7.401 -2.208 1.00 95.94 82 ALA A N 1
ATOM 634 C CA . ALA A 1 82 ? 8.954 -6.989 -2.661 1.00 95.94 82 ALA A CA 1
ATOM 635 C C . ALA A 1 82 ? 9.187 -5.480 -2.457 1.00 95.94 82 ALA A C 1
ATOM 637 O O . ALA A 1 82 ? 10.224 -5.088 -1.914 1.00 95.94 82 ALA A O 1
ATOM 638 N N . TRP A 1 83 ? 8.212 -4.630 -2.798 1.00 96.25 83 TRP A N 1
ATOM 639 C CA . TRP A 1 83 ? 8.260 -3.186 -2.546 1.00 96.25 83 TRP A CA 1
ATOM 640 C C . TRP A 1 83 ? 8.304 -2.874 -1.046 1.00 96.25 83 TRP A C 1
ATOM 642 O O . TRP A 1 83 ? 9.072 -2.015 -0.614 1.00 96.25 83 TRP A O 1
ATOM 652 N N . SER A 1 84 ? 7.533 -3.606 -0.238 1.00 95.25 84 SER A N 1
ATOM 653 C CA . SER A 1 84 ? 7.534 -3.482 1.221 1.00 95.25 84 SER A CA 1
ATOM 654 C C . SER A 1 84 ? 8.909 -3.787 1.826 1.00 95.25 84 SER A C 1
ATOM 656 O O . SER A 1 84 ? 9.454 -2.980 2.582 1.00 95.25 84 SER A O 1
ATOM 658 N N . SER A 1 85 ? 9.523 -4.904 1.417 1.00 93.38 85 SER A N 1
ATOM 659 C CA . SER A 1 85 ? 10.885 -5.279 1.813 1.00 93.38 85 SER A CA 1
ATOM 660 C C . SER A 1 85 ? 11.914 -4.234 1.370 1.00 93.38 85 SER A C 1
ATOM 662 O O . SER A 1 85 ? 12.765 -3.820 2.161 1.00 93.38 85 SER A O 1
ATOM 664 N N . HIS A 1 86 ? 11.799 -3.738 0.133 1.00 91.56 86 HIS A N 1
ATOM 665 C CA . HIS A 1 86 ? 12.651 -2.672 -0.383 1.00 91.56 86 HIS A CA 1
ATOM 666 C C . HIS A 1 86 ? 12.564 -1.417 0.502 1.00 91.56 86 HIS A C 1
ATOM 668 O O . HIS A 1 86 ? 13.598 -0.937 0.969 1.00 91.56 86 HIS A O 1
ATOM 674 N N . LEU A 1 87 ? 11.354 -0.937 0.816 1.00 90.94 87 LEU A N 1
ATOM 675 C CA . LEU A 1 87 ? 11.129 0.253 1.645 1.00 90.94 87 LEU A CA 1
ATOM 676 C C . LEU A 1 87 ? 11.575 0.084 3.105 1.00 90.94 87 LEU A C 1
ATOM 678 O O . LEU A 1 87 ? 12.191 1.003 3.646 1.00 90.94 87 LEU A O 1
ATOM 682 N N . ALA A 1 88 ? 11.352 -1.077 3.729 1.00 86.50 88 ALA A N 1
ATOM 683 C CA . ALA A 1 88 ? 11.791 -1.333 5.105 1.00 86.50 88 ALA A CA 1
ATOM 684 C C . ALA A 1 88 ? 13.305 -1.087 5.279 1.00 86.50 88 ALA A C 1
ATOM 686 O O . ALA A 1 88 ? 13.734 -0.397 6.209 1.00 86.50 88 ALA A O 1
ATOM 687 N N . THR A 1 89 ? 14.119 -1.523 4.306 1.00 76.81 89 THR A N 1
ATOM 688 C CA . THR A 1 89 ? 15.578 -1.305 4.340 1.00 76.81 89 THR A CA 1
ATOM 689 C C . THR A 1 89 ? 16.011 0.168 4.277 1.00 76.81 89 THR A C 1
ATOM 691 O O . THR A 1 89 ? 17.125 0.490 4.697 1.00 76.81 89 THR A O 1
ATOM 694 N N . PHE A 1 90 ? 15.160 1.096 3.814 1.00 68.06 90 PHE A N 1
ATOM 695 C CA . PHE A 1 90 ? 15.462 2.536 3.852 1.00 68.06 90 PHE A CA 1
ATOM 696 C C . PHE A 1 90 ? 15.315 3.144 5.253 1.00 68.06 90 PHE A C 1
ATOM 698 O O . PHE A 1 90 ? 15.964 4.152 5.542 1.00 68.06 90 PHE A O 1
ATOM 705 N N . ILE A 1 91 ? 14.499 2.556 6.134 1.00 63.25 91 ILE A N 1
ATOM 706 C CA . ILE A 1 91 ? 14.377 3.022 7.524 1.00 63.25 91 ILE A CA 1
ATOM 707 C C . ILE A 1 91 ? 15.469 2.403 8.396 1.00 63.25 91 ILE A C 1
ATOM 709 O O . ILE A 1 91 ? 16.113 3.133 9.151 1.00 63.25 91 ILE A O 1
ATOM 713 N N . ASP A 1 92 ? 15.772 1.115 8.222 1.00 58.75 92 ASP A N 1
ATOM 714 C CA . ASP A 1 92 ? 16.851 0.440 8.962 1.00 58.75 92 ASP A CA 1
ATOM 715 C C . ASP A 1 92 ? 18.257 0.958 8.619 1.00 58.75 92 ASP A C 1
ATOM 717 O O . ASP A 1 92 ? 19.188 0.760 9.393 1.00 58.75 92 ASP A O 1
ATOM 721 N N . THR A 1 93 ? 18.418 1.668 7.495 1.00 52.69 93 THR A N 1
ATOM 722 C CA . THR A 1 93 ? 19.661 2.382 7.145 1.00 52.69 93 THR A CA 1
ATOM 723 C C . THR A 1 93 ? 19.675 3.854 7.577 1.00 52.69 93 THR A C 1
ATOM 725 O O . THR A 1 93 ? 20.750 4.450 7.666 1.00 52.69 93 THR A O 1
ATOM 728 N N . LYS A 1 94 ? 18.511 4.453 7.882 1.00 51.09 94 LYS A N 1
ATOM 729 C CA . LYS A 1 94 ? 18.396 5.801 8.480 1.00 51.09 94 LYS A CA 1
ATOM 730 C C . LYS A 1 94 ? 18.439 5.775 10.007 1.00 51.09 94 LYS A C 1
ATOM 732 O O . LYS A 1 94 ? 18.987 6.695 10.615 1.00 51.09 94 LYS A O 1
ATOM 737 N N . ARG A 1 95 ? 17.963 4.700 10.644 1.00 48.03 95 ARG A N 1
ATOM 738 C CA . ARG A 1 95 ? 18.522 4.284 11.933 1.00 48.03 95 ARG A CA 1
ATOM 739 C C . ARG A 1 95 ? 19.990 3.943 11.680 1.00 48.03 95 ARG A C 1
ATOM 741 O O . ARG A 1 95 ? 20.287 3.037 10.913 1.00 48.03 95 ARG A O 1
ATOM 748 N N . LYS A 1 96 ? 20.927 4.637 12.336 1.00 38.03 96 LYS A N 1
ATOM 749 C CA . LYS A 1 96 ? 22.286 4.086 12.462 1.00 38.03 96 LYS A CA 1
ATOM 750 C C . LYS A 1 96 ? 22.150 2.683 13.069 1.00 38.03 96 LYS A C 1
ATOM 752 O O . LYS A 1 96 ? 21.401 2.565 14.044 1.00 38.03 96 LYS A O 1
ATOM 757 N N . PRO A 1 97 ? 22.885 1.664 12.592 1.00 41.81 97 PRO A N 1
ATOM 758 C CA . PRO A 1 97 ? 22.992 0.420 13.332 1.00 41.81 97 PRO A CA 1
ATOM 759 C C . PRO A 1 97 ? 23.622 0.753 14.686 1.00 41.81 97 PRO A C 1
ATOM 761 O O . PRO A 1 97 ? 24.818 1.037 14.785 1.00 41.81 97 PRO A O 1
ATOM 764 N N . HIS A 1 98 ? 22.808 0.760 15.742 1.00 43.03 98 HIS A N 1
ATOM 765 C CA . HIS A 1 98 ? 23.339 0.654 17.089 1.00 43.03 98 HIS A CA 1
ATOM 766 C C . HIS A 1 98 ? 23.855 -0.780 17.172 1.00 43.03 98 HIS A C 1
ATOM 768 O O . HIS A 1 98 ? 23.049 -1.704 17.173 1.00 43.03 98 HIS A O 1
ATOM 774 N N . GLN A 1 99 ? 25.183 -0.914 17.058 1.00 37.88 99 GLN A N 1
ATOM 775 C CA . GLN A 1 99 ? 25.931 -2.145 16.783 1.00 37.88 99 GLN A CA 1
ATOM 776 C C . GLN A 1 99 ? 25.203 -3.433 17.169 1.00 37.88 99 GLN A C 1
ATOM 778 O O . GLN A 1 99 ? 24.868 -3.630 18.338 1.00 37.88 99 GLN A O 1
ATOM 783 N N . ALA A 1 100 ? 25.090 -4.348 16.201 1.00 41.66 100 ALA A N 1
ATOM 784 C CA . ALA A 1 100 ? 24.918 -5.757 16.513 1.00 41.66 100 ALA A CA 1
ATOM 785 C C . ALA A 1 100 ? 25.984 -6.150 17.547 1.00 41.66 100 ALA A C 1
ATOM 787 O O . ALA A 1 100 ? 27.180 -5.933 17.330 1.00 41.66 100 ALA A O 1
ATOM 788 N N . GLN A 1 101 ? 25.536 -6.659 18.693 1.00 38.12 101 GLN A N 1
ATOM 789 C CA . GLN A 1 101 ? 26.423 -7.139 19.741 1.00 38.12 101 GLN A CA 1
ATOM 790 C C . GLN A 1 101 ? 27.198 -8.350 19.221 1.00 38.12 101 GLN A C 1
ATOM 792 O O . GLN A 1 101 ? 26.629 -9.424 19.055 1.00 38.12 101 GLN A O 1
ATOM 797 N N . ALA A 1 102 ? 28.501 -8.175 19.025 1.00 40.62 102 ALA A N 1
ATOM 798 C CA . ALA A 1 102 ? 29.457 -9.208 19.397 1.00 40.62 102 ALA A CA 1
ATOM 799 C C . ALA A 1 102 ? 29.844 -8.969 20.866 1.00 40.62 102 ALA A C 1
ATOM 801 O O . ALA A 1 102 ? 29.906 -7.817 21.311 1.00 40.62 102 ALA A O 1
ATOM 802 N N . ASP A 1 103 ? 30.045 -10.043 21.623 1.00 43.94 103 ASP A N 1
ATOM 803 C CA . ASP A 1 103 ? 30.124 -10.024 23.084 1.00 43.94 103 ASP A CA 1
ATOM 804 C C . ASP A 1 103 ? 31.140 -9.037 23.675 1.00 43.94 103 ASP A C 1
ATOM 806 O O . ASP A 1 103 ? 32.348 -9.185 23.505 1.00 43.94 103 ASP A O 1
ATOM 810 N N . GLN A 1 104 ? 30.645 -8.102 24.495 1.00 35.97 104 GLN A N 1
ATOM 811 C CA . GLN A 1 104 ? 31.362 -7.611 25.675 1.00 35.97 104 GLN A CA 1
ATOM 812 C C . GLN A 1 104 ? 30.375 -7.235 26.795 1.00 35.97 104 GLN A C 1
ATOM 814 O O . GLN A 1 104 ? 29.410 -6.507 26.535 1.00 35.97 104 GLN A O 1
ATOM 819 N N . PRO A 1 105 ? 30.630 -7.630 28.059 1.00 42.78 105 PRO A N 1
ATOM 820 C CA . PRO A 1 105 ? 29.773 -7.309 29.198 1.00 42.78 105 PRO A CA 1
ATOM 821 C C . PRO A 1 105 ? 29.976 -5.857 29.661 1.00 42.78 105 PRO A C 1
ATOM 823 O O . PRO A 1 105 ? 30.538 -5.576 30.721 1.00 42.78 105 PRO A O 1
ATOM 826 N N . ARG A 1 106 ? 29.501 -4.890 28.870 1.00 39.91 106 ARG A N 1
ATOM 827 C CA . ARG A 1 106 ? 29.442 -3.489 29.304 1.00 39.91 106 ARG A CA 1
ATOM 828 C C . ARG A 1 106 ? 28.271 -3.296 30.262 1.00 39.91 106 ARG A C 1
ATOM 830 O O . ARG A 1 106 ? 27.121 -3.272 29.831 1.00 39.91 106 ARG A O 1
ATOM 837 N N . LYS A 1 107 ? 28.582 -3.058 31.543 1.00 49.41 107 LYS A N 1
ATOM 838 C CA . LYS A 1 107 ? 27.660 -2.501 32.549 1.00 49.41 107 LYS A CA 1
ATOM 839 C C . LYS A 1 107 ? 27.175 -1.107 32.118 1.00 49.41 107 LYS A C 1
ATOM 841 O O . LYS A 1 107 ? 27.649 -0.090 32.616 1.00 49.41 107 LYS A O 1
ATOM 846 N N . LYS A 1 108 ? 26.232 -1.050 31.177 1.00 44.91 108 LYS A N 1
ATOM 847 C CA . LYS A 1 108 ? 25.412 0.136 30.933 1.00 44.91 108 LYS A CA 1
ATOM 848 C C . LYS A 1 108 ? 24.347 0.167 32.025 1.00 44.91 108 LYS A C 1
ATOM 850 O O . LYS A 1 108 ? 23.369 -0.567 31.949 1.00 44.91 108 LYS A O 1
ATOM 855 N N . THR A 1 109 ? 24.532 1.015 33.033 1.00 56.50 109 THR A N 1
ATOM 856 C CA . THR A 1 109 ? 23.457 1.417 33.952 1.00 56.50 109 THR A CA 1
ATOM 857 C C . THR A 1 109 ? 22.500 2.347 33.205 1.00 56.50 109 THR A C 1
ATOM 859 O O . THR A 1 109 ? 22.482 3.564 33.395 1.00 56.50 109 THR A O 1
ATOM 862 N N . THR A 1 110 ? 21.753 1.751 32.273 1.00 59.81 110 THR A N 1
ATOM 863 C CA . THR A 1 110 ? 20.734 2.412 31.458 1.00 59.81 110 THR A CA 1
ATOM 864 C C . THR A 1 110 ? 19.732 3.113 32.371 1.00 59.81 110 THR A C 1
ATOM 866 O O . THR A 1 110 ? 19.488 2.685 33.499 1.00 59.81 110 THR A O 1
ATOM 869 N N . ASN A 1 111 ? 19.133 4.201 31.890 1.00 62.06 111 ASN A N 1
ATOM 870 C CA . ASN A 1 111 ? 18.186 5.003 32.670 1.00 62.06 111 ASN A CA 1
ATOM 871 C C . ASN A 1 111 ? 17.007 4.163 33.210 1.00 62.06 111 ASN A C 1
ATOM 873 O O . ASN A 1 111 ? 16.491 4.459 34.281 1.00 62.06 111 ASN A O 1
ATOM 877 N N . GLU A 1 112 ? 16.663 3.067 32.528 1.00 58.16 112 GLU A N 1
ATOM 878 C CA . GLU A 1 112 ? 15.728 2.030 32.982 1.00 58.16 112 GLU A CA 1
ATOM 879 C C . GLU A 1 112 ? 16.113 1.408 34.331 1.00 58.16 112 GLU A C 1
ATOM 881 O O . GLU A 1 112 ? 15.248 1.281 35.188 1.00 58.16 112 GLU A O 1
ATOM 886 N N . SER A 1 113 ? 17.390 1.091 34.583 1.00 68.12 113 SER A N 1
ATOM 887 C CA . SER A 1 113 ? 17.832 0.570 35.887 1.00 68.12 113 SER A CA 1
ATOM 888 C C . SER A 1 113 ? 17.532 1.566 37.007 1.00 68.12 113 SER A C 1
ATOM 890 O O . SER A 1 113 ? 16.990 1.184 38.035 1.00 68.12 113 SER A O 1
ATOM 892 N N . LYS A 1 114 ? 17.775 2.863 36.773 1.00 76.81 114 LYS A N 1
ATOM 893 C CA . LYS A 1 114 ? 17.464 3.924 37.747 1.00 76.81 114 LYS A CA 1
ATOM 894 C C . LYS A 1 114 ? 15.958 4.053 38.000 1.00 76.81 114 LYS A C 1
ATOM 896 O O . LYS A 1 114 ? 15.560 4.327 39.126 1.00 76.81 114 LYS A O 1
ATOM 901 N N . ILE A 1 115 ? 15.129 3.851 36.972 1.00 82.06 115 ILE A N 1
ATOM 902 C CA . ILE A 1 115 ? 13.663 3.856 37.091 1.00 82.06 115 ILE A CA 1
ATOM 903 C C . ILE A 1 115 ? 13.188 2.632 37.888 1.00 82.06 115 ILE A C 1
ATOM 905 O O . ILE A 1 115 ? 12.400 2.789 38.816 1.00 82.06 115 ILE A O 1
ATOM 909 N N . ILE A 1 116 ? 13.711 1.440 37.588 1.00 85.19 116 ILE A N 1
ATOM 910 C CA . ILE A 1 116 ? 13.385 0.184 38.282 1.00 85.19 116 ILE A CA 1
ATOM 911 C C . ILE A 1 116 ? 13.815 0.242 39.757 1.00 85.19 116 ILE A C 1
ATOM 913 O O . ILE A 1 116 ? 13.037 -0.122 40.639 1.00 85.19 116 ILE A O 1
ATOM 917 N N . ASP A 1 117 ? 15.017 0.745 40.047 1.00 86.88 117 ASP A N 1
ATOM 918 C CA . ASP A 1 117 ? 15.520 0.904 41.417 1.00 86.88 117 ASP A CA 1
ATOM 919 C C . ASP A 1 117 ? 14.707 1.947 42.201 1.00 86.88 117 ASP A C 1
ATOM 921 O O . ASP A 1 117 ? 14.389 1.741 43.374 1.00 86.88 117 ASP A O 1
ATOM 925 N N . HIS A 1 118 ? 14.293 3.041 41.550 1.00 88.75 118 HIS A N 1
ATOM 926 C CA . HIS A 1 118 ? 13.404 4.035 42.149 1.00 88.75 118 HIS A CA 1
ATOM 927 C C . HIS A 1 118 ? 12.012 3.455 42.451 1.00 88.75 118 HIS A C 1
ATOM 929 O O . HIS A 1 118 ? 11.518 3.610 43.566 1.00 88.75 118 HIS A O 1
ATOM 935 N N . GLN A 1 119 ? 11.409 2.718 41.513 1.00 90.69 119 GLN A N 1
ATOM 936 C CA . GLN A 1 119 ? 10.123 2.036 41.712 1.00 90.69 119 GLN A CA 1
ATOM 937 C C . GLN A 1 119 ? 10.189 0.986 42.831 1.00 90.69 119 GLN A C 1
ATOM 939 O O . GLN A 1 119 ? 9.281 0.915 43.661 1.00 90.69 119 GLN A O 1
ATOM 944 N N . ARG A 1 120 ? 11.285 0.217 42.912 1.00 90.44 120 ARG A N 1
ATOM 945 C CA . ARG A 1 120 ? 11.548 -0.716 44.019 1.00 90.44 120 ARG A CA 1
ATOM 946 C C . ARG A 1 120 ? 11.626 0.020 45.360 1.00 90.44 120 ARG A C 1
ATOM 948 O O . ARG A 1 120 ? 11.004 -0.414 46.325 1.00 90.44 120 ARG A O 1
ATOM 955 N N . SER A 1 121 ? 12.342 1.144 45.411 1.00 91.94 121 SER A N 1
ATOM 956 C CA . SER A 1 121 ? 12.462 1.981 46.613 1.00 91.94 121 SER A CA 1
ATOM 957 C C . SER A 1 121 ? 11.110 2.543 47.078 1.00 91.94 121 SER A C 1
ATOM 959 O O . SER A 1 121 ? 10.819 2.529 48.273 1.00 91.94 121 SER A O 1
ATOM 961 N N . LEU A 1 122 ? 10.250 2.967 46.143 1.00 92.06 122 LEU A N 1
ATOM 962 C CA . LEU A 1 122 ? 8.895 3.439 46.447 1.00 92.06 122 LEU A CA 1
ATOM 963 C C . LEU A 1 122 ? 8.004 2.328 47.023 1.00 92.06 122 LEU A C 1
ATOM 965 O O . LEU A 1 122 ? 7.389 2.545 48.064 1.00 92.06 122 LEU A O 1
ATOM 969 N N . MET A 1 123 ? 7.974 1.134 46.414 1.00 89.75 123 MET A N 1
ATOM 970 C CA . MET A 1 123 ? 7.222 -0.015 46.956 1.00 89.75 123 MET A CA 1
ATOM 971 C C . MET A 1 123 ? 7.678 -0.386 48.372 1.00 89.75 123 MET A C 1
ATOM 973 O O . MET A 1 123 ? 6.856 -0.556 49.268 1.00 89.75 123 MET A O 1
ATOM 977 N N . GLU A 1 124 ? 8.990 -0.445 48.595 1.00 91.31 124 GLU A N 1
ATOM 978 C CA . GLU A 1 124 ? 9.586 -0.690 49.910 1.00 91.31 124 GLU A CA 1
ATOM 979 C C . GLU A 1 124 ? 9.251 0.407 50.938 1.00 91.31 124 GLU A C 1
ATOM 981 O O . GLU A 1 124 ? 9.130 0.132 52.132 1.00 91.31 124 GLU A O 1
ATOM 986 N N . HIS A 1 125 ? 9.107 1.666 50.513 1.00 91.12 125 HIS A N 1
ATOM 987 C CA . HIS A 1 125 ? 8.689 2.745 51.408 1.00 91.12 125 HIS A CA 1
ATOM 988 C C . HIS A 1 125 ? 7.208 2.631 51.788 1.00 91.12 125 HIS A C 1
ATOM 990 O O . HIS A 1 125 ? 6.889 2.730 52.973 1.00 91.12 125 HIS A O 1
ATOM 996 N N . ILE A 1 126 ? 6.338 2.373 50.804 1.00 89.25 126 ILE A N 1
ATOM 997 C CA . ILE A 1 126 ? 4.893 2.186 50.996 1.00 89.25 126 ILE A CA 1
ATOM 998 C C . ILE A 1 126 ? 4.638 1.000 51.932 1.00 89.25 126 ILE A C 1
ATOM 1000 O O . ILE A 1 126 ? 3.969 1.177 52.943 1.00 89.25 126 ILE A O 1
ATOM 1004 N N . LYS A 1 127 ? 5.263 -0.163 51.693 1.00 90.44 127 LYS A N 1
ATOM 1005 C CA . LYS A 1 127 ? 5.123 -1.346 52.564 1.00 90.44 127 LYS A CA 1
ATOM 1006 C C . LYS A 1 127 ? 5.476 -1.044 54.023 1.00 90.44 127 LYS A C 1
ATOM 1008 O O . LYS A 1 127 ? 4.749 -1.421 54.932 1.00 90.44 127 LYS A O 1
ATOM 1013 N N . ARG A 1 128 ? 6.565 -0.304 54.263 1.00 88.62 128 ARG A N 1
ATOM 1014 C CA . ARG A 1 128 ? 6.949 0.102 55.626 1.00 88.62 128 ARG A CA 1
ATOM 1015 C C . ARG A 1 128 ? 6.025 1.165 56.219 1.00 88.62 128 ARG A C 1
ATOM 1017 O O . ARG A 1 128 ? 6.039 1.332 57.435 1.00 88.62 128 ARG A O 1
ATOM 1024 N N . GLN A 1 129 ? 5.312 1.954 55.412 1.00 87.56 129 GLN A N 1
ATOM 1025 C CA . GLN A 1 129 ? 4.262 2.850 55.909 1.00 87.56 129 GLN A CA 1
ATOM 1026 C C . GLN A 1 129 ? 3.031 2.048 56.339 1.00 87.56 129 GLN A C 1
ATOM 1028 O O . GLN A 1 129 ? 2.543 2.304 57.434 1.00 87.56 129 GLN A O 1
ATOM 1033 N N . ASP A 1 130 ? 2.630 1.054 55.546 1.00 85.31 130 ASP A N 1
ATOM 1034 C CA . ASP A 1 130 ? 1.557 0.085 55.824 1.00 85.31 130 ASP A CA 1
ATOM 1035 C C . ASP A 1 130 ? 1.793 -0.637 57.164 1.00 85.31 130 ASP A C 1
ATOM 1037 O O . ASP A 1 130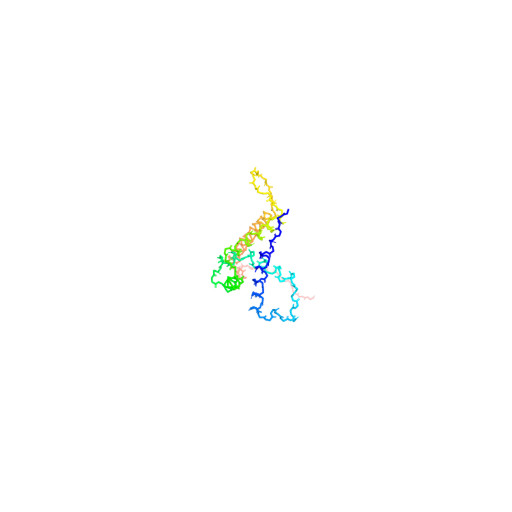 ? 1.029 -0.480 58.108 1.00 85.31 130 ASP A O 1
ATOM 1041 N N . GLU A 1 131 ? 2.961 -1.274 57.332 1.00 86.88 131 GLU A N 1
ATOM 1042 C CA . GLU A 1 131 ? 3.360 -1.969 58.572 1.00 86.88 131 GLU A CA 1
ATOM 1043 C C . GLU A 1 131 ? 3.345 -1.050 59.816 1.00 86.88 131 GLU A C 1
ATOM 1045 O O . GLU A 1 131 ? 3.118 -1.497 60.944 1.00 86.88 131 GLU A O 1
ATOM 1050 N N . ARG A 1 132 ? 3.598 0.257 59.636 1.00 83.50 132 ARG A N 1
ATOM 1051 C CA . ARG A 1 132 ? 3.503 1.255 60.716 1.00 83.50 132 ARG A CA 1
ATOM 1052 C C . ARG A 1 132 ? 2.074 1.738 60.949 1.00 83.50 132 ARG A C 1
ATOM 1054 O O . ARG A 1 132 ? 1.795 2.173 62.064 1.00 83.50 132 ARG A O 1
ATOM 1061 N N . MET A 1 133 ? 1.212 1.690 59.935 1.00 85.44 133 MET A N 1
ATOM 1062 C CA . MET A 1 133 ? -0.213 1.999 60.026 1.00 85.44 133 MET A CA 1
ATOM 1063 C C . MET A 1 133 ? -0.925 0.890 60.802 1.00 85.44 133 MET A C 1
ATOM 1065 O O . MET A 1 133 ? -1.446 1.185 61.873 1.00 85.44 133 MET A O 1
ATOM 1069 N N . ASP A 1 134 ? -0.772 -0.375 60.398 1.00 81.56 134 ASP A N 1
ATOM 1070 C CA . ASP A 1 134 ? -1.254 -1.559 61.131 1.00 81.56 134 ASP A CA 1
ATOM 1071 C C . ASP A 1 134 ? -0.812 -1.533 62.606 1.00 81.56 134 ASP A C 1
ATOM 1073 O O . ASP A 1 134 ? -1.598 -1.722 63.536 1.00 81.56 134 ASP A O 1
ATOM 1077 N N . GLY A 1 135 ? 0.472 -1.236 62.847 1.00 78.00 135 GLY A N 1
ATOM 1078 C CA . GLY A 1 135 ? 1.048 -1.143 64.191 1.00 78.00 135 GLY A CA 1
ATOM 1079 C C . GLY A 1 135 ? 0.581 0.062 65.024 1.00 78.00 135 GLY A C 1
ATOM 1080 O O . GLY A 1 135 ? 0.883 0.122 66.224 1.00 78.00 135 GLY A O 1
ATOM 1081 N N . LEU A 1 136 ? -0.114 1.029 64.416 1.00 74.62 136 LEU A N 1
ATOM 1082 C CA . LEU A 1 136 ? -0.827 2.118 65.089 1.00 74.62 136 LEU A CA 1
ATOM 1083 C C . LEU A 1 136 ? -2.312 1.782 65.260 1.00 74.62 136 LEU A C 1
ATOM 1085 O O . LEU A 1 136 ? -2.829 1.992 66.354 1.00 74.62 136 LEU A O 1
ATOM 1089 N N . GLU A 1 137 ? -2.965 1.200 64.254 1.00 73.62 137 GLU A N 1
ATOM 1090 C CA . GLU A 1 137 ? -4.356 0.737 64.322 1.00 73.62 137 GLU A CA 1
ATOM 1091 C C . GLU A 1 137 ? -4.534 -0.296 65.440 1.00 73.62 137 GLU A C 1
ATOM 1093 O O . GLU A 1 137 ? -5.343 -0.083 66.342 1.00 73.62 137 GLU A O 1
ATOM 1098 N N . ALA A 1 138 ? -3.653 -1.297 65.531 1.00 71.88 138 ALA A N 1
ATOM 1099 C CA . ALA A 1 138 ? -3.642 -2.263 66.633 1.00 71.88 138 ALA A CA 1
ATOM 1100 C C . ALA A 1 138 ? -3.443 -1.623 68.029 1.00 71.88 138 ALA A C 1
ATOM 1102 O O . ALA A 1 138 ? -3.867 -2.182 69.041 1.00 71.88 138 ALA A O 1
ATOM 1103 N N . LYS A 1 139 ? -2.817 -0.438 68.118 1.00 70.50 139 LYS A N 1
ATOM 1104 C CA . LYS A 1 139 ? -2.657 0.324 69.379 1.00 70.50 139 LYS A CA 1
ATOM 1105 C C . LYS A 1 139 ? -3.827 1.260 69.680 1.00 70.50 139 LYS A C 1
ATOM 1107 O O . LYS A 1 139 ? -3.966 1.681 70.830 1.00 70.50 139 LYS A O 1
ATOM 1112 N N . VAL A 1 140 ? -4.613 1.616 68.668 1.00 67.38 140 VAL A N 1
ATOM 1113 C CA . VAL A 1 140 ? -5.853 2.387 68.797 1.00 67.38 140 VAL A CA 1
ATOM 1114 C C . VAL A 1 140 ? -6.991 1.446 69.187 1.00 67.38 140 VAL A C 1
ATOM 1116 O O . VAL A 1 140 ? -7.671 1.702 70.174 1.00 67.38 140 VAL A O 1
ATOM 1119 N N . GLU A 1 141 ? -7.132 0.316 68.496 1.00 60.03 141 GLU A N 1
ATOM 1120 C CA . GLU A 1 141 ? -8.167 -0.689 68.760 1.00 60.03 141 GLU A CA 1
ATOM 1121 C C . GLU A 1 141 ? -7.867 -1.524 70.021 1.00 60.03 141 GLU A C 1
ATOM 1123 O O . GLU A 1 141 ? -8.772 -1.888 70.769 1.00 60.03 141 GLU A O 1
ATOM 1128 N N . GLY A 1 142 ? -6.585 -1.718 70.355 1.00 59.09 142 GLY A N 1
ATOM 1129 C CA . GLY A 1 142 ? -6.141 -2.324 71.617 1.00 59.09 142 GLY A CA 1
ATOM 1130 C C . GLY A 1 142 ? -6.278 -1.435 72.865 1.00 59.09 142 GLY A C 1
ATOM 1131 O O . GLY A 1 142 ? -5.847 -1.845 73.945 1.00 59.09 142 GLY A O 1
ATOM 1132 N N . LYS A 1 143 ? -6.839 -0.221 72.755 1.00 50.22 143 LYS A N 1
ATOM 1133 C CA . LYS A 1 143 ? -7.089 0.675 73.895 1.00 50.22 143 LYS A CA 1
ATOM 1134 C C . LYS A 1 143 ? -8.589 0.869 74.139 1.00 50.22 143 LYS A C 1
ATOM 1136 O O . LYS A 1 143 ? -9.194 1.723 73.491 1.00 50.22 143 LYS A O 1
ATOM 1141 N N . PRO A 1 144 ? -9.193 0.195 75.138 1.00 42.44 144 PRO A N 1
ATOM 1142 C CA . PRO A 1 144 ? -10.467 0.662 75.662 1.00 42.44 144 PRO A CA 1
ATOM 1143 C C . PRO A 1 144 ? -10.286 2.076 76.229 1.00 42.44 144 PRO A C 1
ATOM 1145 O O . PRO A 1 144 ? -9.270 2.388 76.859 1.00 42.44 144 PRO A O 1
ATOM 1148 N N . ALA A 1 145 ? -11.278 2.936 76.012 1.00 45.22 145 ALA A N 1
ATOM 1149 C CA . ALA A 1 145 ? -11.297 4.274 76.580 1.00 45.22 145 ALA A CA 1
ATOM 1150 C C . ALA A 1 145 ? -11.357 4.188 78.114 1.00 45.22 145 ALA A C 1
ATOM 1152 O O . ALA A 1 145 ? -12.420 3.955 78.689 1.00 45.22 145 ALA A O 1
ATOM 1153 N N . GLN A 1 146 ? -10.222 4.396 78.785 1.00 43.50 146 GLN A N 1
ATOM 1154 C CA . GLN A 1 146 ? -10.198 4.589 80.232 1.00 43.50 146 GLN A CA 1
ATOM 1155 C C . GLN A 1 146 ? -10.649 6.021 80.557 1.00 43.50 146 GLN A C 1
ATOM 1157 O O . GLN A 1 146 ? -9.842 6.898 80.869 1.00 43.50 146 GLN A O 1
ATOM 1162 N N . ASP A 1 147 ? -11.958 6.248 80.441 1.00 39.72 147 ASP A N 1
ATOM 1163 C CA . ASP A 1 147 ? -12.615 7.400 81.053 1.00 39.72 147 ASP A CA 1
ATOM 1164 C C . ASP A 1 147 ? -12.743 7.202 82.584 1.00 39.72 147 ASP A C 1
ATOM 1166 O O . ASP A 1 147 ? -12.366 6.176 83.156 1.00 39.72 147 ASP A O 1
ATOM 1170 N N . ARG A 1 148 ? -13.167 8.262 83.264 1.00 43.94 148 ARG A N 1
ATOM 1171 C CA . ARG A 1 148 ? -12.881 8.581 84.667 1.00 43.94 148 ARG A CA 1
ATOM 1172 C C . ARG A 1 148 ? -13.746 7.839 85.701 1.00 43.94 148 ARG A C 1
ATOM 1174 O O . ARG A 1 148 ? -14.895 7.498 85.446 1.00 43.94 148 ARG A O 1
ATOM 1181 N N . SER A 1 149 ? -13.259 7.889 86.953 1.00 36.12 149 SER A N 1
ATOM 1182 C CA . SER A 1 149 ? -14.017 7.718 88.218 1.00 36.12 149 SER A CA 1
ATOM 1183 C C . SER A 1 149 ? -14.306 6.255 88.645 1.00 36.12 149 SER A C 1
ATOM 1185 O O . SER A 1 149 ? -14.443 5.388 87.798 1.00 36.12 149 SER A O 1
ATOM 1187 N N . ASN A 1 150 ? -14.411 5.885 89.936 1.00 33.41 150 ASN A N 1
ATOM 1188 C CA . ASN A 1 150 ? -14.585 6.699 91.153 1.00 33.41 150 ASN A CA 1
ATOM 1189 C C . ASN A 1 150 ? -14.186 5.962 92.471 1.00 33.41 150 ASN A C 1
ATOM 1191 O O . ASN A 1 150 ? -14.290 4.744 92.543 1.00 33.41 150 ASN A O 1
ATOM 1195 N N . LYS A 1 151 ? -13.929 6.747 93.536 1.00 38.19 151 LYS A N 1
ATOM 1196 C CA . LYS A 1 151 ? -14.098 6.475 94.995 1.00 38.19 151 LYS A CA 1
ATOM 1197 C C . LYS A 1 151 ? -13.253 5.420 95.753 1.00 38.19 151 LYS A C 1
ATOM 1199 O O . LYS A 1 151 ? -13.377 4.221 95.551 1.00 38.19 151 LYS A O 1
ATOM 1204 N N . GLY A 1 152 ? -12.589 5.897 96.819 1.00 29.62 152 GLY A N 1
ATOM 1205 C CA . GLY A 1 152 ? -12.091 5.120 97.971 1.00 29.62 152 GLY A CA 1
ATOM 1206 C C . GLY A 1 152 ? -11.624 6.044 99.115 1.00 29.62 152 GLY A C 1
ATOM 1207 O O . GLY A 1 152 ? -10.647 6.760 98.970 1.00 29.62 152 GLY A O 1
ATOM 1208 N N . GLN A 1 153 ? -12.377 6.091 100.215 1.00 37.06 153 GLN A N 1
ATOM 1209 C CA . GLN A 1 153 ? -12.385 7.119 101.278 1.00 37.06 153 GLN A CA 1
ATOM 1210 C C . GLN A 1 153 ? -11.064 7.375 102.045 1.00 37.06 153 GLN A C 1
ATOM 1212 O O . GLN A 1 153 ? -10.416 6.422 102.472 1.00 37.06 153 GLN A O 1
ATOM 1217 N N . HIS A 1 154 ? -10.809 8.647 102.410 1.00 30.23 154 HIS A N 1
ATOM 1218 C CA . HIS A 1 154 ? -10.372 9.042 103.768 1.00 30.23 154 HIS A CA 1
ATOM 1219 C C . HIS A 1 154 ? -10.728 10.512 104.120 1.00 30.23 154 HIS A C 1
ATOM 1221 O O . HIS A 1 154 ? -10.554 11.422 103.316 1.00 30.23 154 HIS A O 1
ATOM 1227 N N . GLN A 1 155 ? -11.225 10.700 105.345 1.00 33.53 155 GLN A N 1
ATOM 1228 C CA . GLN A 1 155 ? -11.443 11.923 106.157 1.00 33.53 155 GLN A CA 1
ATOM 1229 C C . GLN A 1 155 ? -11.143 11.492 107.625 1.00 33.53 155 GLN A C 1
ATOM 1231 O O . GLN A 1 155 ? -11.018 10.277 107.823 1.00 33.53 155 GLN A O 1
ATOM 1236 N N . PRO A 1 156 ? -11.102 12.342 108.683 1.00 39.12 156 PRO A N 1
ATOM 1237 C CA . PRO A 1 156 ? -11.297 13.802 108.800 1.00 39.12 156 PRO A CA 1
ATOM 1238 C C . PRO A 1 156 ? -9.922 14.542 108.795 1.00 39.12 156 PRO A C 1
ATOM 1240 O O . PRO A 1 156 ? -8.996 14.002 108.202 1.00 39.12 156 PRO A O 1
ATOM 1243 N N . SER A 1 157 ? -9.670 15.749 109.336 1.00 33.91 157 SER A N 1
ATOM 1244 C CA . SER A 1 157 ? -10.473 16.744 110.083 1.00 33.91 157 SER A CA 1
ATOM 1245 C C . SER A 1 157 ? -9.889 18.158 109.925 1.00 33.91 157 SER A C 1
ATOM 1247 O O . SER A 1 157 ? -8.669 18.260 109.900 1.00 33.91 157 SER A O 1
ATOM 1249 N N . GLN A 1 158 ? -10.755 19.188 109.969 1.00 33.84 158 GLN A N 1
ATOM 1250 C CA . GLN A 1 158 ? -10.478 20.584 110.393 1.00 33.84 158 GLN A CA 1
ATOM 1251 C C . GLN A 1 158 ? -9.398 21.383 109.594 1.00 33.84 158 GLN A C 1
ATOM 1253 O O . GLN A 1 158 ? -8.528 20.824 108.946 1.00 33.84 158 GLN A O 1
ATOM 1258 N N . ASP A 1 159 ? -9.440 22.716 109.496 1.00 36.88 159 ASP A N 1
ATOM 1259 C CA . ASP A 1 159 ? -10.116 23.693 110.357 1.00 36.88 159 ASP A CA 1
ATOM 1260 C C . ASP A 1 159 ? -10.668 24.935 109.604 1.00 36.88 159 ASP A C 1
ATOM 1262 O O . ASP A 1 159 ? -10.651 25.006 108.375 1.00 36.88 159 ASP A O 1
ATOM 1266 N N . GLN A 1 160 ? -11.198 25.878 110.387 1.00 36.19 160 GLN A N 1
ATOM 1267 C CA . GLN A 1 160 ? -11.684 27.237 110.086 1.00 36.19 160 GLN A CA 1
ATOM 1268 C C . GLN A 1 160 ? -10.735 28.060 109.163 1.00 36.19 160 GLN A C 1
ATOM 1270 O O . GLN A 1 160 ? -9.556 27.751 109.040 1.00 36.19 160 GLN A O 1
ATOM 1275 N N . GLU A 1 161 ? -11.144 29.132 108.471 1.00 38.09 161 GLU A N 1
ATOM 1276 C CA . GLU A 1 161 ? -12.294 30.028 108.673 1.00 38.09 161 GLU A CA 1
ATOM 1277 C C . GLU A 1 161 ? -12.768 30.666 107.341 1.00 38.09 161 GLU A C 1
ATOM 1279 O O . GLU A 1 161 ? -12.101 30.563 106.309 1.00 38.09 161 GLU A O 1
ATOM 1284 N N . LYS A 1 162 ? -13.940 31.318 107.343 1.00 34.47 162 LYS A N 1
ATOM 1285 C CA . LYS A 1 162 ? -14.544 31.991 106.170 1.00 34.47 162 LYS A CA 1
ATOM 1286 C C . LYS A 1 162 ? -14.460 33.538 106.333 1.00 34.47 162 LYS A C 1
ATOM 1288 O O . LYS A 1 162 ? -13.711 34.005 107.176 1.00 34.47 162 LYS A O 1
ATOM 1293 N N . PRO A 1 163 ? -15.079 34.354 105.462 1.00 44.19 163 PRO A N 1
ATOM 1294 C CA . PRO A 1 163 ? -14.383 35.343 104.641 1.00 44.19 163 PRO A CA 1
ATOM 1295 C C . PRO A 1 163 ? -14.484 36.785 105.178 1.00 44.19 163 PRO A C 1
ATOM 1297 O O . PRO A 1 163 ? -15.379 37.074 105.972 1.00 44.19 163 PRO A O 1
ATOM 1300 N N . LYS A 1 164 ? -13.709 37.715 104.599 1.00 33.34 164 LYS A N 1
ATOM 1301 C CA . LYS A 1 164 ? -14.190 38.893 103.831 1.00 33.34 164 LYS A CA 1
ATOM 1302 C C . LYS A 1 164 ? -13.058 39.889 103.571 1.00 33.34 164 LYS A C 1
ATOM 1304 O O . LYS A 1 164 ? -12.229 40.073 104.482 1.00 33.34 164 LYS A O 1
#

pLDDT: mean 75.81, std 22.33, range [29.62, 97.38]

Radius of gyration: 39.11 Å; chains: 1; bounding box: 46×50×125 Å

Organism: NCBI:txid4793

Foldseek 3Di:
DDDDDDPVLVLLLVQLLCQLQVPDPCSVPCVVVQDPVNSVVVSLVLLLCLVVVCVVPVPDPSNVSSQVSSVSSVHHVVSSVVSNVVSVVVVVVVPDPPDDDDDDPDPPCDVVVVVVVVVVVVVVVVVVVVVVVVVVVCVVVVDDPPDDDDDDDDDDDDDDDDDD

Secondary structure (DSSP, 8-state):
-PPPPPHHHHHHHHHHHHHHHHTSTTTTSTTT---HHHHHHHHHHHHHHHHHHHHH-TT-HHHHHHHHHHHHTT--HHHHHHHHHHHHHHHHTTS-------S-------HHHHHHHHHHHHHHHHHHHHHHHHHHHHHHHT----------------------

Sequence (164 aa):
MRAPFDAETQLKIGGVQCILFTTCYKLESSKYNISQQVADVLTAYLIMHYPLMKKLREDGLAVRRMEAAVEHAGSSVAELLAWSSHLATFIDTKRKPHQAQADQPRKKTTNESKIIDHQRSLMEHIKRQDERMDGLEAKVEGKPAQDRSNKGQHQPSQDQEKPK